Protein AF-A0A2E1VX88-F1 (afdb_monomer_lite)

pLDDT: mean 88.76, std 8.82, range [59.44, 98.19]

Secondary structure (DSSP, 8-state):
-EEEEEES-GGGGGGTHHHHHHHHHTT-EEEEEESS---GGGS-HHHHT-TTEEE--------HHHHHH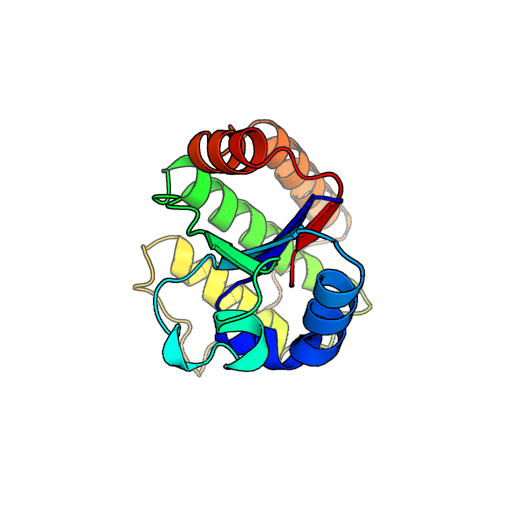HHHHHHHHHGGGGSGGGTT-HHHHHHHHHHHHHHTTTT-PPPPTT---PPP---HHHHHHHHHHHHHHHHHSPP-HHHHHHHHHH--SEEEE--

Radius of gyration: 19.54 Å; chains: 1; bounding box: 50×32×53 Å

Structure (mmCIF, N/CA/C/O backbone):
data_AF-A0A2E1VX88-F1
#
_entry.id   AF-A0A2E1VX88-F1
#
loop_
_atom_site.group_PDB
_atom_site.id
_atom_site.type_symbol
_atom_site.label_atom_id
_atom_site.label_alt_id
_atom_site.label_comp_id
_atom_site.label_asym_id
_atom_site.label_entity_id
_atom_site.label_seq_id
_atom_site.pdbx_PDB_ins_code
_atom_site.Cartn_x
_atom_site.Cartn_y
_atom_site.Cartn_z
_atom_site.occupancy
_atom_site.B_iso_or_equiv
_atom_site.auth_seq_id
_atom_site.auth_comp_id
_atom_site.auth_asym_id
_atom_site.auth_atom_id
_atom_site.pdbx_PDB_model_num
ATOM 1 N N . MET A 1 1 ? -7.775 -2.608 23.088 1.00 96.56 1 MET A N 1
ATOM 2 C CA . MET A 1 1 ? -6.713 -2.047 22.230 1.00 96.56 1 MET A CA 1
ATOM 3 C C . MET A 1 1 ? -7.357 -1.212 21.146 1.00 96.56 1 MET A C 1
ATOM 5 O O . MET A 1 1 ? -8.470 -1.541 20.747 1.00 96.56 1 MET A O 1
ATOM 9 N N . ARG A 1 2 ? -6.676 -0.168 20.685 1.00 97.75 2 ARG A N 1
ATOM 10 C CA . ARG A 1 2 ? -7.060 0.664 19.549 1.00 97.75 2 ARG A CA 1
ATOM 11 C C . ARG A 1 2 ? -6.293 0.206 18.312 1.00 97.75 2 ARG A C 1
ATOM 13 O O . ARG A 1 2 ? -5.071 0.308 18.260 1.00 97.75 2 ARG A O 1
ATOM 20 N N . ILE A 1 3 ? -7.012 -0.343 17.343 1.00 97.62 3 ILE A N 1
ATOM 21 C CA . ILE A 1 3 ? -6.468 -0.960 16.135 1.00 97.62 3 ILE A CA 1
ATOM 22 C C . ILE A 1 3 ? -6.803 -0.057 14.953 1.00 97.62 3 ILE A C 1
ATOM 24 O O . ILE A 1 3 ? -7.973 0.115 14.615 1.00 97.62 3 ILE A O 1
ATOM 28 N N . LEU A 1 4 ? -5.781 0.509 14.316 1.00 96.81 4 LEU A N 1
ATOM 29 C CA . LEU A 1 4 ? -5.938 1.311 13.107 1.00 96.81 4 LEU A CA 1
ATOM 30 C C . LEU A 1 4 ? -5.753 0.426 11.874 1.00 96.81 4 LEU A C 1
ATOM 32 O O . LEU A 1 4 ? -4.658 -0.066 11.614 1.00 96.81 4 LEU A O 1
ATOM 36 N N . PHE A 1 5 ? -6.821 0.228 11.111 1.00 95.06 5 PHE A N 1
ATOM 37 C CA . PHE A 1 5 ? -6.842 -0.584 9.902 1.00 95.06 5 PHE A CA 1
ATOM 38 C C . PHE A 1 5 ? -6.847 0.324 8.668 1.00 95.06 5 PHE A C 1
ATOM 40 O O . PHE A 1 5 ? -7.889 0.834 8.257 1.00 95.06 5 PHE A O 1
ATOM 47 N N . VAL A 1 6 ? -5.671 0.557 8.089 1.00 92.50 6 VAL A N 1
ATOM 48 C CA . VAL A 1 6 ? -5.480 1.391 6.898 1.00 92.50 6 VAL A CA 1
ATOM 49 C C . VAL A 1 6 ? -5.726 0.556 5.651 1.00 92.50 6 VAL A C 1
ATOM 51 O O . VAL A 1 6 ? -5.082 -0.474 5.439 1.00 92.50 6 VAL A O 1
ATOM 54 N N . LEU A 1 7 ? -6.644 1.015 4.804 1.00 91.19 7 LEU A N 1
ATOM 55 C CA . LEU A 1 7 ? -7.067 0.281 3.620 1.00 91.19 7 LEU A CA 1
ATOM 56 C C . LEU A 1 7 ? -7.207 1.182 2.399 1.00 91.19 7 LEU A C 1
ATOM 58 O O . LEU A 1 7 ? -7.522 2.363 2.503 1.00 91.19 7 LEU A O 1
ATOM 62 N N . LYS A 1 8 ? -7.021 0.621 1.201 1.00 87.38 8 LYS A N 1
ATOM 63 C CA . LYS A 1 8 ? -7.177 1.391 -0.045 1.00 87.38 8 LYS A CA 1
ATOM 64 C C . LYS A 1 8 ? -8.589 1.969 -0.210 1.00 87.38 8 LYS A C 1
ATOM 66 O O . LYS A 1 8 ? -8.733 3.044 -0.783 1.00 87.38 8 LYS A O 1
ATOM 71 N N . GLY A 1 9 ? -9.610 1.266 0.272 1.00 88.50 9 GLY A N 1
ATOM 72 C CA . GLY A 1 9 ? -11.009 1.697 0.270 1.00 88.50 9 GLY A CA 1
ATOM 73 C C . GLY A 1 9 ? -11.910 0.642 0.911 1.00 88.50 9 GLY A C 1
ATOM 74 O O . GLY A 1 9 ? -11.529 -0.528 0.968 1.00 88.50 9 GLY A O 1
ATOM 75 N N . LEU A 1 10 ? -13.098 1.047 1.369 1.00 90.38 10 LEU A N 1
ATOM 76 C CA . LEU A 1 10 ? -13.997 0.225 2.198 1.00 90.38 10 LEU A CA 1
ATOM 77 C C . LEU A 1 10 ? -14.455 -1.084 1.541 1.00 90.38 10 LEU A C 1
ATOM 79 O O . LEU A 1 10 ? -14.693 -2.063 2.240 1.00 90.38 10 LEU A O 1
ATOM 83 N N . ALA A 1 11 ? -14.440 -1.168 0.209 1.00 88.88 11 ALA A N 1
ATOM 84 C CA . ALA A 1 11 ? -14.719 -2.405 -0.524 1.00 88.88 11 ALA A CA 1
ATOM 85 C C . ALA A 1 11 ? -13.828 -3.598 -0.113 1.00 88.88 11 ALA A C 1
ATOM 87 O O . ALA A 1 11 ? -14.206 -4.747 -0.335 1.00 88.88 11 ALA A O 1
ATOM 88 N N . LEU A 1 12 ? -12.638 -3.346 0.450 1.00 89.50 12 LEU A N 1
ATOM 89 C CA . LEU A 1 12 ? -11.724 -4.395 0.914 1.00 89.50 12 LEU A CA 1
ATOM 90 C C . LEU A 1 12 ? -12.111 -4.978 2.278 1.00 89.50 12 LEU A C 1
ATOM 92 O O . LEU A 1 12 ? -11.647 -6.067 2.608 1.00 89.50 12 LEU A O 1
ATOM 96 N N . VAL A 1 13 ? -12.974 -4.302 3.047 1.00 91.75 13 VAL A N 1
ATOM 97 C CA . VAL A 1 13 ? -13.409 -4.757 4.380 1.00 91.75 13 VAL A CA 1
ATOM 98 C C . VAL A 1 13 ? -14.088 -6.120 4.307 1.00 91.75 13 VAL A C 1
ATOM 100 O O . VAL A 1 13 ? -13.882 -6.934 5.196 1.00 91.75 13 VAL A O 1
ATOM 103 N N . ARG A 1 14 ? -14.793 -6.426 3.210 1.00 89.94 14 ARG A N 1
ATOM 104 C CA . ARG A 1 14 ? -15.433 -7.734 2.965 1.00 89.94 14 ARG A CA 1
ATOM 105 C C . ARG A 1 14 ? -14.490 -8.942 3.052 1.00 89.94 14 ARG A C 1
ATOM 107 O O . ARG A 1 14 ? -14.952 -10.069 3.093 1.00 89.94 14 ARG A O 1
ATOM 114 N N . HIS A 1 15 ? -13.175 -8.732 2.968 1.00 91.38 15 HIS A N 1
ATOM 115 C CA . HIS A 1 15 ? -12.183 -9.806 3.084 1.00 91.38 15 HIS A CA 1
ATOM 116 C C . HIS A 1 15 ? -11.743 -10.055 4.534 1.00 91.38 15 HIS A C 1
ATOM 118 O O . HIS A 1 15 ? -11.020 -11.011 4.798 1.00 91.38 15 HIS A O 1
ATOM 124 N N . PHE A 1 16 ? -12.152 -9.187 5.460 1.00 92.81 16 PHE A N 1
ATOM 125 C CA . PHE A 1 16 ? -11.721 -9.177 6.855 1.00 92.81 16 PHE A CA 1
ATOM 126 C C . PHE A 1 16 ? -12.887 -8.978 7.827 1.00 92.81 16 PHE A C 1
ATOM 128 O O . PHE A 1 16 ? -12.655 -8.834 9.023 1.00 92.81 16 PHE A O 1
ATOM 135 N N . ASP A 1 17 ? -14.122 -8.938 7.339 1.00 93.62 17 ASP A N 1
ATOM 136 C CA . ASP A 1 17 ? -15.304 -8.518 8.084 1.00 93.62 17 ASP A CA 1
ATOM 137 C C . ASP A 1 17 ? -15.526 -9.344 9.353 1.00 93.62 17 ASP A C 1
ATOM 139 O O . ASP A 1 17 ? -15.620 -8.774 10.439 1.00 93.62 17 ASP A O 1
ATOM 143 N N . GLU A 1 18 ? -15.476 -10.672 9.258 1.00 95.69 18 GLU A N 1
ATOM 144 C CA . GLU A 1 18 ? -15.573 -11.558 10.419 1.00 95.69 18 GLU A CA 1
ATOM 145 C C . GLU A 1 18 ? -14.439 -11.332 11.424 1.00 95.69 18 GLU A C 1
ATOM 147 O O . GLU A 1 18 ? -14.638 -11.419 12.636 1.00 95.69 18 GLU A O 1
ATOM 152 N N . THR A 1 19 ? -13.229 -11.049 10.938 1.00 95.50 19 THR A N 1
ATOM 153 C CA . THR A 1 19 ? -12.071 -10.822 11.811 1.00 95.50 19 THR A CA 1
ATOM 154 C C . THR A 1 19 ? -12.214 -9.498 12.550 1.00 95.50 19 THR A C 1
ATOM 156 O O . THR A 1 19 ? -12.041 -9.454 13.765 1.00 95.50 19 THR A O 1
ATOM 159 N N . LEU A 1 20 ? -12.571 -8.430 11.836 1.00 96.25 20 LEU A N 1
ATOM 160 C CA . LEU A 1 20 ? -12.792 -7.104 12.406 1.00 96.25 20 LEU A CA 1
ATOM 161 C C . LEU A 1 20 ? -13.941 -7.130 13.415 1.00 96.25 20 LEU A C 1
ATOM 163 O O . LEU A 1 20 ? -13.796 -6.577 14.503 1.00 96.25 20 LEU A O 1
ATOM 167 N N . LEU A 1 21 ? -15.025 -7.845 13.103 1.00 97.19 21 LEU A N 1
ATOM 168 C CA . LEU A 1 21 ? -16.161 -8.001 14.004 1.00 97.19 21 LEU A CA 1
ATOM 169 C C . LEU A 1 21 ? -15.750 -8.740 15.281 1.00 97.19 21 LEU A C 1
ATOM 171 O O . LEU A 1 21 ? -15.963 -8.231 16.372 1.00 97.19 21 LEU A O 1
ATOM 175 N N . ARG A 1 22 ? -15.032 -9.867 15.169 1.00 97.81 22 ARG A N 1
ATOM 176 C CA . ARG A 1 22 ? -14.531 -10.608 16.341 1.00 97.81 22 ARG A CA 1
ATOM 177 C C . ARG A 1 22 ? -13.573 -9.793 17.209 1.00 97.81 22 ARG A C 1
ATOM 179 O O . ARG A 1 22 ? -13.519 -10.011 18.418 1.00 97.81 22 ARG A O 1
ATOM 186 N N . LEU A 1 23 ? -12.770 -8.904 16.620 1.00 97.50 23 LEU A N 1
ATOM 187 C CA . LEU A 1 23 ? -11.919 -7.989 17.388 1.00 97.50 23 LEU A CA 1
ATOM 188 C C . LEU A 1 23 ? -12.776 -6.961 18.136 1.00 97.50 23 LEU A C 1
ATOM 190 O O . LEU A 1 23 ? -12.540 -6.716 19.321 1.00 97.50 23 LEU A O 1
ATOM 194 N N . ALA A 1 24 ? -13.786 -6.408 17.466 1.00 97.62 24 ALA A N 1
ATOM 195 C CA . ALA A 1 24 ? -14.702 -5.433 18.039 1.00 97.62 24 ALA A CA 1
ATOM 196 C C . ALA A 1 24 ? -15.558 -6.033 19.175 1.00 97.62 24 ALA A C 1
ATOM 198 O O . ALA A 1 24 ? -15.660 -5.423 20.245 1.00 97.62 24 ALA A O 1
ATOM 199 N N . ASP A 1 25 ? -16.063 -7.258 18.996 1.00 98.00 25 ASP A N 1
ATOM 200 C CA . ASP A 1 25 ? -16.816 -8.037 19.991 1.00 98.00 25 ASP A CA 1
ATOM 201 C C . ASP A 1 25 ? -15.981 -8.327 21.248 1.00 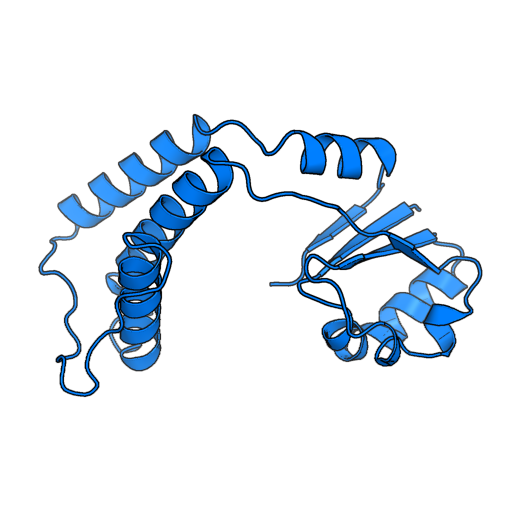98.00 25 ASP A C 1
ATOM 203 O O . ASP A 1 25 ? -16.491 -8.360 22.367 1.00 98.00 25 ASP A O 1
ATOM 207 N N . LYS A 1 26 ? -14.663 -8.497 21.088 1.00 97.88 26 LYS A N 1
ATOM 208 C CA . LYS A 1 26 ? -13.710 -8.673 22.199 1.00 97.88 26 LYS A CA 1
ATOM 209 C C . LYS A 1 26 ? -13.355 -7.365 22.917 1.00 97.88 26 LYS A C 1
ATOM 211 O O . LYS A 1 26 ? -12.457 -7.352 23.760 1.00 97.88 26 LYS A O 1
ATOM 216 N N . GLY A 1 27 ? -14.026 -6.260 22.592 1.00 97.62 27 GLY A N 1
ATOM 217 C CA . GLY A 1 27 ? -13.809 -4.958 23.222 1.00 97.62 27 GLY A CA 1
ATOM 218 C C . GLY A 1 27 ? -12.597 -4.197 22.682 1.00 97.62 27 GLY A C 1
ATOM 219 O O . GLY A 1 27 ? -12.078 -3.304 23.354 1.00 97.62 27 GLY A O 1
ATOM 220 N N . HIS A 1 28 ? -12.080 -4.548 21.501 1.00 98.19 28 HIS A N 1
ATOM 221 C CA . HIS A 1 28 ? -11.074 -3.728 20.826 1.00 98.19 28 HIS A CA 1
ATOM 222 C C . HIS A 1 28 ? -11.748 -2.635 20.006 1.00 98.19 28 HIS A C 1
ATOM 224 O O . HIS A 1 28 ? -12.732 -2.895 19.327 1.00 98.19 28 HIS A O 1
ATOM 230 N N . GLN A 1 29 ? -11.193 -1.427 20.030 1.00 98.12 29 GLN A N 1
ATOM 231 C CA . GLN A 1 29 ? -11.645 -0.348 19.166 1.00 98.12 29 GLN A CA 1
ATOM 232 C C . GLN A 1 29 ? -10.987 -0.497 17.796 1.00 98.12 29 GLN A C 1
ATOM 234 O O . GLN A 1 29 ? -9.765 -0.397 17.684 1.00 98.12 29 GLN A O 1
ATOM 239 N N . VAL A 1 30 ? -11.789 -0.737 16.768 1.00 97.44 30 VAL A N 1
ATOM 240 C CA . VAL A 1 30 ? -11.359 -0.889 15.378 1.00 97.44 30 VAL A CA 1
ATOM 241 C C . VAL A 1 30 ? -11.632 0.414 14.639 1.00 97.44 30 VAL A C 1
ATOM 243 O O . VAL A 1 30 ? -12.755 0.901 14.626 1.00 97.44 30 VAL A O 1
ATOM 246 N N . ILE A 1 31 ? -10.607 0.977 14.007 1.00 96.25 31 ILE A N 1
ATOM 247 C CA . ILE A 1 31 ? -10.726 2.190 13.196 1.00 96.25 31 ILE A CA 1
ATOM 248 C C . ILE A 1 31 ? -10.402 1.823 11.764 1.00 96.25 31 ILE A C 1
ATOM 250 O O . ILE A 1 31 ? -9.259 1.500 11.446 1.00 96.25 31 ILE A O 1
ATOM 254 N N . LEU A 1 32 ? -11.394 1.903 10.893 1.00 94.62 32 LEU A N 1
ATOM 255 C CA . LEU A 1 32 ? -11.224 1.715 9.464 1.00 94.62 32 LEU A CA 1
ATOM 256 C C . LEU A 1 32 ? -10.801 3.049 8.852 1.00 94.62 32 LEU A C 1
ATOM 258 O O . LEU A 1 32 ? -11.546 4.027 8.896 1.00 94.62 32 LEU A O 1
ATOM 262 N N . ALA A 1 33 ? -9.600 3.086 8.283 1.00 93.00 33 ALA A N 1
ATOM 263 C CA . ALA A 1 33 ? -9.003 4.274 7.688 1.00 93.00 33 ALA A CA 1
ATOM 264 C C . ALA A 1 33 ? -8.833 4.110 6.168 1.00 93.00 33 ALA A C 1
ATOM 266 O O . ALA A 1 33 ? -7.745 3.752 5.697 1.00 93.00 33 ALA A O 1
ATOM 267 N N . PRO A 1 34 ? -9.906 4.303 5.374 1.00 90.56 34 PRO A N 1
ATOM 268 C CA . PRO A 1 34 ? -9.826 4.235 3.921 1.00 90.56 34 PRO A CA 1
ATOM 269 C C . PRO A 1 34 ? -8.999 5.392 3.337 1.00 90.56 34 PRO A C 1
ATOM 271 O O . PRO A 1 34 ? -9.135 6.543 3.740 1.00 90.56 34 PRO A O 1
ATOM 274 N N . MET A 1 35 ? -8.162 5.093 2.339 1.00 85.19 35 MET A N 1
ATOM 275 C CA . MET A 1 35 ? -7.365 6.087 1.604 1.00 85.19 35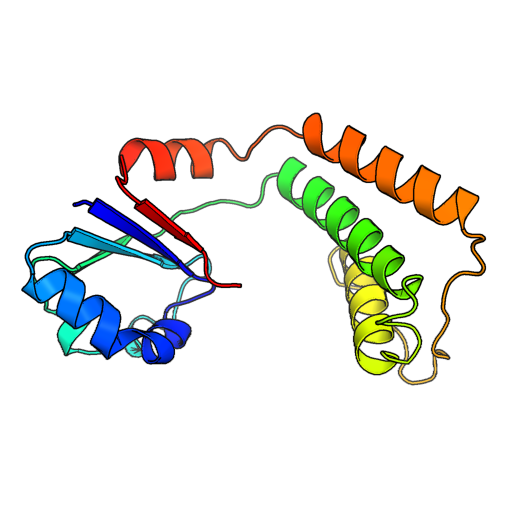 MET A CA 1
ATOM 276 C C . MET A 1 35 ? -8.099 6.694 0.397 1.00 85.19 35 MET A C 1
ATOM 278 O O . MET A 1 35 ? -7.649 7.698 -0.157 1.00 85.19 35 MET A O 1
ATOM 282 N N . LYS A 1 36 ? -9.201 6.082 -0.054 1.00 80.88 36 LYS A N 1
ATOM 283 C CA . LYS A 1 36 ? -10.072 6.592 -1.127 1.00 80.88 36 LYS A CA 1
ATOM 284 C C . LYS A 1 36 ? -11.495 6.786 -0.623 1.00 80.88 36 LYS A C 1
ATOM 286 O O . LYS A 1 36 ? -12.029 5.882 0.013 1.00 80.88 36 LYS A O 1
ATOM 291 N N . LEU A 1 37 ? -12.041 7.977 -0.879 1.00 75.38 37 LEU A N 1
ATOM 292 C CA . LEU A 1 37 ? -13.417 8.338 -0.533 1.00 75.38 37 LEU A CA 1
ATOM 293 C C . LEU A 1 37 ? -14.399 7.515 -1.369 1.00 75.38 37 LEU A C 1
ATOM 295 O O . LEU A 1 37 ? -14.060 7.105 -2.488 1.00 75.38 37 LEU A O 1
ATOM 299 N N . GLY A 1 38 ? -15.607 7.329 -0.842 1.00 75.81 38 GLY A N 1
ATOM 300 C CA . GLY A 1 38 ? -16.659 6.550 -1.474 1.00 75.81 38 GLY A CA 1
ATOM 301 C C . GLY A 1 38 ? -16.711 5.105 -0.981 1.00 75.81 38 GLY A C 1
ATOM 302 O O . GLY A 1 38 ? -15.801 4.611 -0.306 1.00 75.81 38 GLY A O 1
ATOM 303 N N . TYR A 1 39 ? -17.755 4.404 -1.424 1.00 79.75 39 TYR A N 1
ATOM 304 C CA . TYR A 1 39 ? -18.034 3.005 -1.094 1.00 79.75 39 TYR A CA 1
ATOM 305 C C . TYR A 1 39 ? -18.389 2.769 0.380 1.00 79.75 39 TYR A C 1
ATOM 307 O O . TYR A 1 39 ? -18.177 1.673 0.902 1.00 79.75 39 TYR A O 1
ATOM 315 N N . GLU A 1 40 ? -18.898 3.790 1.068 1.00 82.12 40 GLU A N 1
ATOM 316 C CA . GLU A 1 40 ? -19.398 3.684 2.440 1.00 82.12 40 GLU A CA 1
ATOM 317 C C . GLU A 1 40 ? -20.566 2.691 2.535 1.00 82.12 40 GLU A C 1
ATOM 319 O O . GLU A 1 40 ? -20.690 1.974 3.5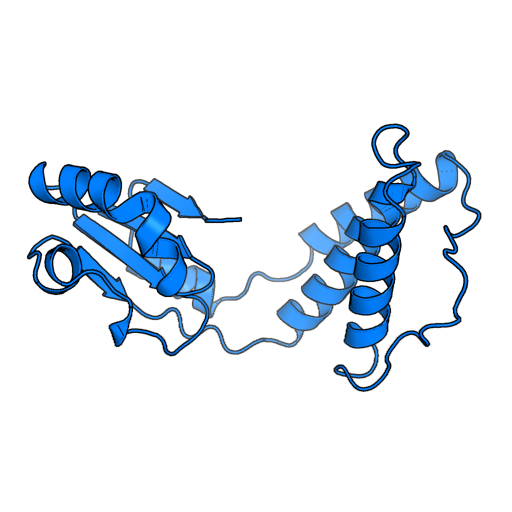23 1.00 82.12 40 GLU A O 1
ATOM 324 N N . ASP A 1 41 ? -21.354 2.577 1.467 1.00 83.94 41 ASP A N 1
ATOM 325 C CA . ASP A 1 41 ? -22.418 1.590 1.275 1.00 83.94 41 ASP A CA 1
ATOM 326 C C . ASP A 1 41 ? -21.909 0.140 1.198 1.00 83.94 41 ASP A C 1
ATOM 328 O O . ASP A 1 41 ? -22.676 -0.795 1.422 1.00 83.94 41 ASP A O 1
ATOM 332 N N . LEU A 1 42 ? -20.618 -0.067 0.914 1.00 86.75 42 LEU A N 1
ATOM 333 C CA . LEU A 1 42 ? -19.999 -1.395 0.890 1.00 86.75 42 LEU A CA 1
ATOM 334 C C . LEU A 1 42 ? -19.478 -1.844 2.259 1.00 86.75 42 LEU A C 1
ATOM 336 O O . LEU A 1 42 ? -18.986 -2.972 2.375 1.00 86.75 42 LEU A O 1
ATOM 340 N N . LEU A 1 43 ? -19.548 -0.993 3.288 1.00 90.50 43 LEU A N 1
ATOM 341 C CA . LEU A 1 43 ? -19.215 -1.405 4.645 1.00 90.50 43 LEU A CA 1
ATOM 342 C C . LEU A 1 43 ? -20.291 -2.380 5.157 1.00 90.50 43 LEU A C 1
ATOM 344 O O . LEU A 1 43 ? -21.471 -2.028 5.162 1.00 90.50 43 LEU A O 1
ATOM 348 N N . PRO A 1 44 ? -19.924 -3.585 5.632 1.00 91.62 44 PRO A N 1
ATOM 349 C CA . PRO A 1 44 ? -20.897 -4.512 6.191 1.00 91.62 44 PRO A CA 1
ATOM 350 C C . PRO A 1 44 ? -21.689 -3.873 7.335 1.00 91.62 44 PRO A C 1
ATOM 352 O O . PRO A 1 44 ? -21.097 -3.328 8.268 1.00 91.62 44 PRO A O 1
ATOM 355 N N . GLN A 1 45 ? -23.020 -3.997 7.293 1.00 92.44 45 GLN A N 1
ATOM 356 C CA . GLN A 1 45 ? -23.924 -3.371 8.265 1.00 92.44 45 GLN A CA 1
ATOM 357 C C . GLN A 1 45 ? -23.532 -3.685 9.715 1.00 92.44 45 GLN A C 1
ATOM 359 O O . GLN A 1 45 ? -23.563 -2.798 10.562 1.00 92.44 45 GLN A O 1
ATOM 364 N N . ALA A 1 46 ? -23.113 -4.927 9.983 1.00 93.56 46 ALA A N 1
ATOM 365 C CA . ALA A 1 46 ? -22.673 -5.358 11.307 1.00 93.56 46 ALA A CA 1
ATOM 366 C C . ALA A 1 46 ? -21.526 -4.495 11.850 1.00 93.56 46 ALA A C 1
ATOM 368 O O . ALA A 1 46 ? -21.565 -4.113 13.012 1.00 93.56 46 ALA A O 1
ATOM 369 N N . LEU A 1 47 ? -20.547 -4.143 11.009 1.00 94.69 47 LEU A N 1
ATOM 370 C CA . LEU A 1 47 ? -19.440 -3.260 11.380 1.00 94.69 47 LEU A CA 1
ATOM 371 C C . LEU A 1 47 ? -19.877 -1.796 11.429 1.00 94.69 47 LEU A C 1
ATOM 373 O O . LEU A 1 47 ? -19.477 -1.083 12.341 1.00 94.69 47 LEU A O 1
ATOM 377 N N . ALA A 1 48 ? -20.725 -1.365 10.491 1.00 93.62 48 ALA A N 1
ATOM 378 C CA . ALA A 1 48 ? -21.225 0.008 10.425 1.00 93.62 48 ALA A CA 1
ATOM 379 C C . ALA A 1 48 ? -21.983 0.435 11.693 1.00 93.62 48 ALA A C 1
ATOM 381 O O . ALA A 1 48 ? -21.970 1.607 12.055 1.00 93.62 48 ALA A O 1
ATOM 382 N N . THR A 1 49 ? -22.645 -0.509 12.369 1.00 95.06 49 THR A N 1
ATOM 383 C CA . THR A 1 49 ? -23.407 -0.249 13.601 1.00 95.06 49 THR A CA 1
ATOM 384 C C . THR A 1 49 ? -22.694 -0.684 14.879 1.00 95.06 49 THR A C 1
ATOM 386 O O . THR A 1 49 ? -23.250 -0.525 15.965 1.00 95.06 49 THR A O 1
ATOM 389 N N . HIS A 1 50 ? -21.504 -1.282 14.786 1.00 97.44 50 HIS A N 1
ATOM 390 C CA . HIS A 1 50 ? -20.820 -1.811 15.960 1.00 97.44 50 HIS A CA 1
ATOM 391 C C . HIS A 1 50 ? -20.195 -0.677 16.785 1.00 97.44 50 HIS A C 1
ATOM 393 O O . HIS A 1 50 ? -19.372 0.076 16.282 1.00 97.44 50 HIS A O 1
ATOM 399 N N . VAL A 1 51 ? -20.505 -0.601 18.085 1.00 97.06 51 VAL A N 1
ATOM 400 C CA . VAL A 1 51 ? -20.060 0.497 18.975 1.00 97.06 51 VAL A CA 1
ATOM 401 C C . VAL A 1 51 ? -18.536 0.652 19.073 1.00 97.06 51 VAL A C 1
ATOM 403 O O . VAL A 1 51 ? -18.031 1.749 19.282 1.00 97.06 51 VAL A O 1
ATOM 406 N N . ASN A 1 52 ? -17.795 -0.446 18.907 1.00 97.88 52 ASN A N 1
ATOM 407 C CA . ASN A 1 52 ? -16.329 -0.442 18.898 1.00 97.88 52 ASN A CA 1
ATOM 408 C C . ASN A 1 52 ? -15.716 -0.328 17.487 1.00 97.88 52 ASN A C 1
ATOM 410 O O . ASN A 1 52 ? -14.540 -0.650 17.327 1.00 97.88 52 ASN A O 1
ATOM 414 N N . CYS A 1 53 ? -16.483 0.055 16.463 1.00 97.19 53 CYS A N 1
ATOM 415 C CA . CYS A 1 53 ? -15.996 0.196 15.092 1.00 97.19 53 CYS A CA 1
ATOM 416 C C . CYS A 1 53 ? -16.294 1.596 14.546 1.00 97.19 53 CYS A C 1
ATOM 418 O O . CYS A 1 53 ? -17.449 1.973 14.384 1.00 97.19 53 CYS A O 1
ATOM 420 N N . ASP A 1 54 ? -15.242 2.334 14.197 1.00 95.00 54 ASP A N 1
ATOM 421 C CA . ASP A 1 54 ? -15.328 3.676 13.624 1.00 95.00 54 ASP A CA 1
ATOM 422 C C . ASP A 1 54 ? -14.726 3.692 12.213 1.00 95.00 54 ASP A C 1
ATOM 424 O O . ASP A 1 54 ? -13.727 3.021 11.946 1.00 95.00 54 ASP A O 1
ATOM 428 N N . VAL A 1 55 ? -15.275 4.507 11.310 1.00 93.25 55 VAL A N 1
ATOM 429 C CA . VAL A 1 55 ? -14.634 4.825 10.025 1.00 93.25 55 VAL A CA 1
ATOM 430 C C . VAL A 1 55 ? -14.104 6.248 10.094 1.00 93.25 55 VAL A C 1
ATOM 432 O O . VAL A 1 55 ? -14.880 7.190 10.242 1.00 93.25 55 VAL A O 1
ATOM 435 N N . LEU A 1 56 ? -12.789 6.419 9.967 1.00 91.56 56 LEU A N 1
ATOM 436 C CA . LEU A 1 56 ? -12.150 7.732 10.004 1.00 91.56 56 LEU A CA 1
ATOM 437 C C . LEU A 1 56 ? -11.349 7.977 8.739 1.00 91.56 56 LEU A C 1
ATOM 439 O O . LEU A 1 56 ? -10.453 7.216 8.380 1.00 91.56 56 LEU A O 1
ATOM 443 N N . PHE A 1 57 ? -11.651 9.086 8.079 1.00 82.69 57 PHE A N 1
ATOM 444 C CA . PHE A 1 57 ? -11.000 9.434 6.834 1.00 82.69 57 PHE A CA 1
ATOM 445 C C . PHE A 1 57 ? -9.697 10.192 7.091 1.00 82.69 57 PHE A C 1
ATOM 447 O O . PHE A 1 57 ? -9.707 11.318 7.592 1.00 82.69 57 PHE A O 1
ATOM 454 N N . ALA A 1 58 ? -8.567 9.604 6.702 1.00 69.00 58 ALA A N 1
ATOM 455 C CA . ALA A 1 58 ? -7.311 10.337 6.631 1.00 69.00 58 ALA A CA 1
ATOM 456 C C . ALA A 1 58 ? -7.340 11.216 5.373 1.00 69.00 58 ALA A C 1
ATOM 458 O O . ALA A 1 58 ? -7.074 10.747 4.265 1.00 69.00 58 ALA A O 1
ATOM 459 N N . SER A 1 59 ? -7.686 12.498 5.518 1.00 60.91 59 SER A N 1
ATOM 460 C CA . SER A 1 59 ? -7.575 13.460 4.417 1.00 60.91 59 SER A CA 1
ATOM 461 C C . SER A 1 59 ? -6.103 13.788 4.167 1.00 60.91 59 SER A C 1
ATOM 463 O O . SER A 1 59 ? -5.573 14.801 4.612 1.00 60.91 59 SER A O 1
ATOM 465 N N . ALA A 1 60 ? -5.409 12.908 3.456 1.00 59.56 60 ALA A N 1
ATOM 466 C CA . ALA A 1 60 ? -4.093 13.211 2.932 1.00 59.56 60 ALA A CA 1
ATOM 467 C C . ALA A 1 60 ? -4.266 13.861 1.554 1.00 59.56 60 ALA A C 1
ATOM 469 O O . ALA A 1 60 ? -4.336 13.170 0.535 1.00 59.56 60 ALA A O 1
ATOM 470 N N . LYS A 1 61 ? -4.329 15.200 1.486 1.00 59.44 61 LYS A N 1
ATOM 471 C CA . LYS A 1 61 ? -4.031 15.872 0.211 1.00 59.44 61 LYS A CA 1
ATOM 472 C C . LYS A 1 61 ? -2.651 15.397 -0.238 1.00 59.44 61 LYS A C 1
ATOM 474 O O . LYS A 1 61 ? -1.704 15.414 0.549 1.00 59.44 61 LYS A O 1
ATOM 479 N N . ARG A 1 62 ? -2.543 14.960 -1.494 1.00 60.91 62 ARG A N 1
ATOM 480 C CA . ARG A 1 62 ? -1.248 14.626 -2.093 1.00 60.91 62 ARG A CA 1
ATOM 481 C C . ARG A 1 62 ? -0.369 15.873 -2.043 1.00 60.91 62 ARG A C 1
ATOM 483 O O . ARG A 1 62 ? -0.690 16.869 -2.681 1.00 60.91 62 ARG A O 1
ATOM 490 N N . THR A 1 63 ? 0.698 15.818 -1.258 1.00 67.25 63 THR A N 1
ATOM 491 C CA . THR A 1 63 ? 1.752 16.833 -1.264 1.00 67.25 63 THR A CA 1
ATOM 492 C C . THR A 1 63 ? 2.668 16.605 -2.466 1.00 67.25 63 THR A C 1
ATOM 494 O O . THR A 1 63 ? 2.708 15.503 -3.021 1.00 67.25 63 THR A O 1
ATOM 497 N N . GLU A 1 64 ? 3.445 17.614 -2.859 1.00 65.75 64 GLU A N 1
ATOM 498 C CA . GLU A 1 64 ? 4.482 17.450 -3.890 1.00 65.75 64 GLU A CA 1
ATOM 499 C C . GLU A 1 64 ? 5.473 16.334 -3.516 1.00 65.75 64 GLU A C 1
ATOM 501 O O . GLU A 1 64 ? 5.801 15.482 -4.342 1.00 65.75 64 GLU A O 1
ATOM 506 N N . SER A 1 65 ? 5.849 16.233 -2.236 1.00 76.25 65 SER A N 1
ATOM 507 C CA . SER A 1 65 ? 6.692 15.148 -1.715 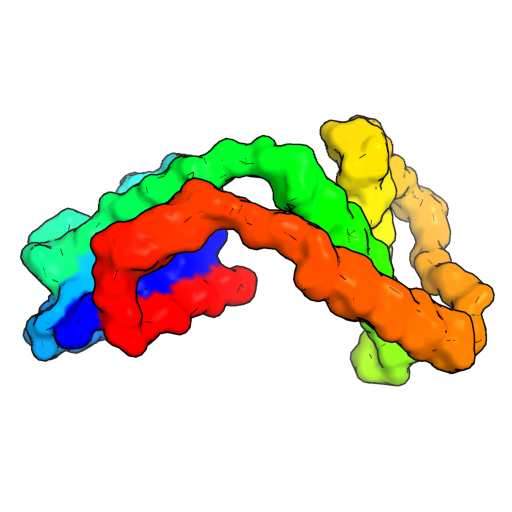1.00 76.25 65 SER A CA 1
ATOM 508 C C . SER A 1 65 ? 6.079 13.760 -1.932 1.00 76.25 65 SER A C 1
ATOM 510 O O . SER A 1 65 ? 6.804 12.810 -2.221 1.00 76.25 65 SER A O 1
ATOM 512 N N . ALA A 1 66 ? 4.749 13.626 -1.856 1.00 78.94 66 ALA A N 1
ATOM 513 C CA . ALA A 1 66 ? 4.064 12.363 -2.133 1.00 78.94 66 ALA A CA 1
ATOM 514 C C . ALA A 1 66 ? 4.116 11.985 -3.625 1.00 78.94 66 ALA A C 1
ATOM 516 O O . ALA A 1 66 ? 4.212 10.800 -3.956 1.00 78.94 66 ALA A O 1
ATOM 517 N N . HIS A 1 67 ? 4.079 12.970 -4.527 1.00 80.69 67 HIS A N 1
ATOM 518 C CA . HIS A 1 67 ? 4.259 12.740 -5.961 1.00 80.69 67 HIS A CA 1
ATOM 519 C C . HIS A 1 67 ? 5.699 12.294 -6.268 1.00 80.69 67 HIS A C 1
ATOM 521 O O . HIS A 1 67 ? 5.896 11.251 -6.896 1.00 80.69 67 HIS A O 1
ATOM 527 N N . THR A 1 68 ? 6.702 12.988 -5.721 1.00 85.75 68 THR A N 1
ATOM 528 C CA . THR A 1 68 ? 8.120 12.599 -5.832 1.00 85.75 68 THR A CA 1
ATOM 529 C C . THR A 1 68 ? 8.377 11.197 -5.277 1.00 85.75 68 THR A C 1
ATOM 531 O O . THR A 1 68 ? 8.997 10.371 -5.949 1.00 85.75 68 THR A O 1
ATOM 534 N N . ALA A 1 69 ? 7.835 10.881 -4.096 1.00 88.62 69 ALA A N 1
ATOM 535 C CA . ALA A 1 69 ? 7.918 9.541 -3.517 1.00 88.62 69 ALA A CA 1
ATOM 536 C C . ALA A 1 69 ? 7.274 8.483 -4.425 1.00 88.62 69 ALA A C 1
ATOM 538 O O . ALA A 1 69 ? 7.806 7.386 -4.571 1.00 88.62 69 ALA A O 1
ATOM 539 N N . THR A 1 70 ? 6.147 8.806 -5.067 1.00 88.19 70 THR A N 1
ATOM 540 C CA . THR A 1 70 ? 5.468 7.892 -5.996 1.00 88.19 70 THR A CA 1
ATOM 541 C C . THR A 1 70 ? 6.336 7.590 -7.217 1.00 88.19 70 THR A C 1
ATOM 543 O O . THR A 1 70 ? 6.499 6.418 -7.555 1.00 88.19 70 THR A O 1
ATOM 546 N N . MET A 1 71 ? 6.932 8.608 -7.847 1.00 89.06 71 MET A N 1
ATOM 547 C CA . MET A 1 71 ? 7.850 8.411 -8.979 1.00 89.06 71 MET A CA 1
ATOM 548 C C . MET A 1 71 ? 9.041 7.534 -8.591 1.00 89.06 71 MET A C 1
ATOM 550 O O . MET A 1 71 ? 9.362 6.572 -9.289 1.00 89.06 71 MET A O 1
ATOM 554 N N . LEU A 1 72 ? 9.662 7.839 -7.449 1.00 92.56 72 LEU A N 1
ATOM 555 C CA . LEU A 1 72 ? 10.810 7.100 -6.936 1.00 92.56 72 LEU A CA 1
ATOM 556 C C . LEU A 1 72 ? 10.473 5.624 -6.699 1.00 92.56 72 LEU A C 1
ATOM 558 O O . LEU A 1 72 ? 11.188 4.738 -7.168 1.00 92.56 72 LEU A O 1
ATOM 562 N N . ARG A 1 73 ? 9.353 5.361 -6.018 1.00 92.62 73 ARG A N 1
ATOM 563 C CA . ARG A 1 73 ? 8.884 4.005 -5.708 1.00 92.62 73 ARG A CA 1
ATOM 564 C C . ARG A 1 73 ? 8.529 3.221 -6.961 1.00 92.62 73 ARG A C 1
ATOM 566 O O . ARG A 1 73 ? 8.891 2.058 -7.053 1.00 92.62 73 ARG A O 1
ATOM 573 N N . GLN A 1 74 ? 7.902 3.843 -7.956 1.00 92.62 74 GLN A N 1
ATOM 574 C CA . GLN A 1 74 ? 7.604 3.172 -9.225 1.00 92.62 74 GLN A CA 1
ATOM 575 C C . GLN A 1 74 ? 8.862 2.848 -10.032 1.00 92.62 74 GLN A C 1
ATOM 577 O O . GLN A 1 74 ? 8.951 1.770 -10.621 1.00 92.62 74 GLN A O 1
ATOM 582 N N . ALA A 1 75 ? 9.848 3.750 -10.047 1.00 92.50 75 ALA A N 1
ATOM 583 C CA . ALA A 1 75 ? 11.139 3.476 -10.667 1.00 92.50 75 ALA A CA 1
ATOM 584 C C . ALA A 1 75 ? 11.842 2.312 -9.952 1.00 92.50 75 ALA A C 1
ATOM 586 O O . ALA A 1 75 ? 12.338 1.388 -10.599 1.00 92.50 75 ALA A O 1
ATOM 587 N N . HIS A 1 76 ? 11.821 2.313 -8.617 1.00 94.00 76 HIS A N 1
ATOM 588 C CA . HIS A 1 76 ? 12.356 1.229 -7.800 1.00 94.00 76 HIS A CA 1
ATOM 589 C C . HIS A 1 76 ? 11.620 -0.104 -8.032 1.00 94.00 76 HIS A C 1
ATOM 591 O O . HIS A 1 76 ? 12.266 -1.139 -8.206 1.00 94.00 76 HIS A O 1
ATOM 597 N N . ASP A 1 77 ? 10.290 -0.090 -8.119 1.00 92.94 77 ASP A N 1
ATOM 598 C CA . ASP A 1 77 ? 9.469 -1.269 -8.406 1.00 92.94 77 ASP A CA 1
ATOM 599 C C . ASP A 1 77 ? 9.757 -1.848 -9.791 1.00 92.94 77 ASP A C 1
ATOM 601 O O . ASP A 1 77 ? 9.842 -3.067 -9.944 1.00 92.94 77 ASP A O 1
ATOM 605 N N . TYR A 1 78 ? 9.976 -1.006 -10.802 1.00 93.44 78 TYR A N 1
ATOM 606 C CA . TYR A 1 78 ? 10.362 -1.482 -12.127 1.00 93.44 78 TYR A CA 1
ATOM 607 C C . TYR A 1 78 ? 11.740 -2.177 -12.114 1.00 93.44 78 TYR A C 1
ATOM 609 O O . TYR A 1 78 ? 11.936 -3.187 -12.793 1.00 93.44 78 TYR A O 1
ATOM 617 N N . LEU A 1 79 ? 12.680 -1.744 -11.264 1.00 93.88 79 LEU A N 1
ATOM 618 C CA . LEU A 1 79 ? 13.963 -2.443 -11.101 1.00 93.88 79 LEU A CA 1
ATOM 619 C C . LEU A 1 79 ? 13.827 -3.844 -10.487 1.00 93.88 79 LEU A C 1
ATOM 621 O O . LEU A 1 79 ? 14.775 -4.633 -10.566 1.00 93.88 79 LEU A O 1
ATOM 625 N N . ARG A 1 80 ? 12.685 -4.193 -9.876 1.00 93.81 80 ARG A N 1
ATOM 626 C CA . ARG A 1 80 ? 12.442 -5.548 -9.348 1.00 93.81 80 ARG A CA 1
ATOM 627 C C . ARG A 1 80 ? 12.421 -6.600 -10.448 1.00 93.81 80 ARG A C 1
ATOM 629 O O . ARG A 1 80 ? 12.833 -7.723 -10.197 1.00 93.81 80 ARG A O 1
ATOM 636 N N . TYR A 1 81 ? 12.073 -6.239 -11.682 1.00 95.12 81 TYR A N 1
ATOM 637 C CA . TYR A 1 81 ? 12.030 -7.187 -12.803 1.00 95.12 81 TYR A CA 1
ATOM 638 C C . TYR A 1 81 ? 13.407 -7.641 -13.312 1.00 95.12 81 TYR A C 1
ATOM 640 O O . TYR A 1 81 ? 13.471 -8.492 -14.195 1.00 95.12 81 TYR A O 1
ATOM 648 N N . HIS A 1 82 ? 14.496 -7.130 -12.728 1.00 94.44 82 HIS A N 1
ATOM 649 C CA . HIS A 1 82 ? 15.837 -7.703 -12.866 1.00 94.44 82 HIS A CA 1
ATOM 650 C C . HIS A 1 82 ? 16.107 -8.873 -11.903 1.00 94.44 82 HIS A C 1
ATOM 652 O O . HIS A 1 82 ? 17.152 -9.515 -12.003 1.00 94.44 82 HIS A O 1
ATOM 658 N N . GLU A 1 83 ? 15.210 -9.158 -10.954 1.00 92.75 83 GLU A N 1
ATOM 659 C CA . GLU A 1 83 ? 15.331 -10.327 -10.082 1.00 92.75 83 GLU A CA 1
ATOM 660 C C . GLU A 1 83 ? 15.004 -11.614 -10.845 1.00 92.75 83 GLU A C 1
ATOM 662 O O . GLU A 1 83 ? 13.994 -11.659 -11.553 1.00 92.75 83 GLU A O 1
ATOM 667 N N . PRO A 1 84 ? 15.779 -12.699 -10.649 1.00 91.75 84 PRO A N 1
ATOM 668 C CA . PRO A 1 84 ? 15.522 -13.975 -11.317 1.00 91.75 84 PRO A CA 1
ATOM 669 C C . PRO A 1 84 ? 14.096 -14.499 -11.109 1.00 91.75 84 PRO A C 1
ATOM 671 O O . PRO A 1 84 ? 13.480 -15.000 -12.046 1.00 91.75 84 PRO A O 1
ATOM 674 N N . ALA A 1 85 ? 13.538 -14.312 -9.908 1.00 94.44 85 ALA A N 1
ATOM 675 C CA . ALA A 1 85 ? 12.178 -14.733 -9.566 1.00 94.44 85 ALA A CA 1
ATOM 676 C C . ALA A 1 85 ? 11.083 -14.023 -10.387 1.00 94.44 85 ALA A C 1
ATOM 678 O O . ALA A 1 85 ? 9.961 -14.514 -10.472 1.00 94.44 85 ALA A O 1
ATOM 679 N N . LEU A 1 86 ? 11.398 -12.875 -10.996 1.00 93.81 86 LEU A N 1
ATOM 680 C CA . LEU A 1 86 ? 10.464 -12.047 -11.761 1.00 93.81 86 LEU A CA 1
ATOM 681 C C . LEU A 1 86 ? 10.817 -11.969 -13.252 1.00 93.81 86 LEU A C 1
ATOM 683 O O . LEU A 1 86 ? 10.152 -11.243 -13.992 1.00 93.81 86 LEU A O 1
ATOM 687 N N . ALA A 1 87 ? 11.816 -12.727 -13.719 1.00 88.19 87 ALA A N 1
ATOM 688 C CA . ALA A 1 87 ? 12.302 -12.659 -15.099 1.00 88.19 87 ALA A CA 1
ATOM 689 C C . ALA A 1 87 ? 11.176 -12.857 -16.135 1.00 88.19 87 ALA A C 1
ATOM 691 O O . ALA A 1 87 ? 11.089 -12.121 -17.122 1.00 88.19 87 ALA A O 1
ATOM 692 N N . GLN A 1 88 ? 10.263 -13.794 -15.855 1.00 91.50 88 GLN A N 1
ATOM 693 C CA . GLN A 1 88 ? 9.131 -14.147 -16.721 1.00 91.50 88 GLN A CA 1
ATOM 694 C C . GLN A 1 88 ? 7.843 -13.358 -16.427 1.00 91.50 88 GLN A C 1
ATOM 696 O O . GLN A 1 88 ? 6.814 -13.599 -17.053 1.00 91.50 88 GLN A O 1
ATOM 701 N N . ALA A 1 89 ? 7.863 -12.395 -15.500 1.00 94.31 89 ALA A N 1
ATOM 702 C CA . ALA A 1 89 ? 6.682 -11.626 -15.102 1.00 94.31 89 ALA A CA 1
ATOM 703 C C . ALA A 1 89 ? 6.359 -10.475 -16.083 1.00 94.31 89 ALA A C 1
ATOM 705 O O . ALA A 1 89 ? 6.169 -9.330 -15.669 1.00 94.31 89 ALA A O 1
ATOM 706 N N . SER A 1 90 ? 6.286 -10.779 -17.383 1.00 91.38 90 SER A N 1
ATOM 707 C CA . SER A 1 90 ? 6.102 -9.828 -18.495 1.00 91.38 90 SER A CA 1
ATOM 708 C C . SER A 1 90 ? 4.916 -8.879 -18.305 1.00 91.38 90 SER A C 1
ATOM 710 O O . SER A 1 90 ? 5.061 -7.658 -18.356 1.00 91.38 90 SER A O 1
ATOM 712 N N . ALA A 1 91 ? 3.737 -9.422 -17.993 1.00 90.31 91 ALA A N 1
ATOM 713 C CA . ALA A 1 91 ? 2.523 -8.633 -17.791 1.00 90.31 91 ALA A CA 1
ATOM 714 C C . ALA A 1 91 ? 2.652 -7.631 -16.628 1.00 90.31 91 ALA A C 1
ATOM 716 O O . ALA A 1 91 ? 2.159 -6.503 -16.707 1.00 90.31 91 ALA A O 1
ATOM 717 N N . ASN A 1 92 ? 3.333 -8.024 -15.548 1.00 92.88 92 ASN A N 1
ATOM 718 C CA . ASN A 1 92 ? 3.540 -7.167 -14.383 1.00 92.88 92 ASN A CA 1
ATOM 719 C C . ASN A 1 92 ? 4.626 -6.118 -14.664 1.00 92.88 92 ASN A C 1
ATOM 721 O O . ASN A 1 92 ? 4.439 -4.947 -14.330 1.00 92.88 92 ASN A O 1
ATOM 725 N N . ARG A 1 93 ? 5.706 -6.503 -15.357 1.00 93.19 93 ARG A N 1
ATOM 726 C CA . ARG A 1 93 ? 6.764 -5.592 -15.813 1.00 93.19 93 ARG A CA 1
ATOM 727 C C . ARG A 1 93 ? 6.203 -4.483 -16.688 1.00 93.19 93 ARG A C 1
ATOM 729 O O . ARG A 1 93 ? 6.441 -3.306 -16.422 1.00 93.19 93 ARG A O 1
ATOM 736 N N . ARG A 1 94 ? 5.391 -4.853 -17.677 1.00 91.06 94 ARG A N 1
ATOM 737 C CA . ARG A 1 94 ? 4.705 -3.906 -18.556 1.00 91.06 94 ARG A CA 1
ATOM 738 C C . ARG A 1 94 ? 3.820 -2.945 -17.766 1.00 91.06 94 ARG A C 1
ATOM 740 O O . ARG A 1 94 ? 3.864 -1.744 -18.000 1.00 91.06 94 ARG A O 1
ATOM 747 N N . ARG A 1 95 ? 3.060 -3.451 -16.791 1.00 89.94 95 ARG A N 1
ATOM 748 C CA . ARG A 1 95 ? 2.219 -2.621 -15.915 1.00 89.94 95 ARG A CA 1
ATOM 749 C C . ARG A 1 95 ? 3.039 -1.633 -15.086 1.00 89.94 95 ARG A C 1
ATOM 751 O O . ARG A 1 95 ? 2.661 -0.471 -14.990 1.00 89.94 95 ARG A O 1
ATOM 758 N N . ALA A 1 96 ? 4.159 -2.076 -14.521 1.00 91.69 96 ALA A N 1
ATOM 759 C CA . ALA A 1 96 ? 5.058 -1.210 -13.766 1.00 91.69 96 ALA A CA 1
ATOM 760 C C . ALA A 1 96 ? 5.658 -0.104 -14.647 1.00 91.69 96 ALA A C 1
ATOM 762 O O . ALA A 1 96 ? 5.677 1.052 -14.231 1.00 91.69 96 ALA A O 1
ATOM 763 N N . LEU A 1 97 ? 6.061 -0.426 -15.883 1.00 90.00 97 LEU A N 1
ATOM 764 C CA . LEU A 1 97 ? 6.541 0.576 -16.838 1.00 90.00 97 LEU A CA 1
ATOM 765 C C . LEU A 1 97 ? 5.443 1.580 -17.211 1.00 90.00 97 LEU A C 1
ATOM 767 O O . LEU A 1 97 ? 5.703 2.779 -17.255 1.00 90.00 97 LEU A O 1
ATOM 771 N N . THR A 1 98 ? 4.207 1.116 -17.420 1.00 89.00 98 THR A N 1
ATOM 772 C CA . THR A 1 98 ? 3.047 1.993 -17.645 1.00 89.00 98 THR A CA 1
ATOM 773 C C . THR A 1 98 ? 2.836 2.951 -16.490 1.00 89.00 98 THR A C 1
ATOM 775 O O . THR A 1 98 ? 2.700 4.145 -16.730 1.00 89.00 98 THR A O 1
ATOM 778 N N . HIS A 1 99 ? 2.863 2.467 -15.249 1.00 88.06 99 HIS A N 1
ATOM 779 C CA . HIS A 1 99 ? 2.721 3.339 -14.087 1.00 88.06 99 HIS A CA 1
ATOM 780 C C . HIS A 1 99 ? 3.852 4.365 -13.988 1.00 88.06 99 HIS A C 1
ATOM 782 O O . HIS A 1 99 ? 3.567 5.541 -13.788 1.00 88.06 99 HIS A O 1
ATOM 788 N N . LEU A 1 100 ? 5.104 3.951 -14.209 1.00 87.88 100 LEU A N 1
ATOM 789 C CA . LEU A 1 100 ? 6.250 4.860 -14.216 1.00 87.88 100 LEU A CA 1
ATOM 790 C C . LEU A 1 100 ? 6.095 5.970 -15.268 1.00 87.88 100 LEU A C 1
ATOM 792 O O . LEU A 1 100 ? 6.269 7.147 -14.960 1.00 87.88 100 LEU A O 1
ATOM 796 N N . LEU A 1 101 ? 5.723 5.611 -16.501 1.00 85.00 101 LEU A N 1
ATOM 797 C CA . LEU A 1 101 ? 5.527 6.577 -17.585 1.00 85.00 101 LEU A CA 1
ATOM 798 C C . LEU A 1 101 ? 4.311 7.474 -17.383 1.00 85.00 101 LEU A C 1
ATOM 800 O O . LEU A 1 101 ? 4.317 8.598 -17.874 1.00 85.00 101 LEU A O 1
ATOM 804 N N . GLN A 1 102 ? 3.282 6.990 -16.691 1.00 84.62 102 GLN A N 1
ATOM 805 C CA . GLN A 1 102 ? 2.115 7.787 -16.337 1.00 84.62 102 GLN A CA 1
ATOM 806 C C . GLN A 1 102 ? 2.437 8.808 -15.253 1.00 84.62 102 GLN A C 1
ATOM 808 O O . GLN A 1 102 ? 1.845 9.875 -15.259 1.00 84.62 102 GLN A O 1
ATOM 813 N N . THR A 1 103 ? 3.360 8.543 -14.335 1.00 79.62 103 THR A N 1
ATOM 814 C CA . THR A 1 103 ? 3.594 9.485 -13.230 1.00 79.62 103 THR A CA 1
ATOM 815 C C . THR A 1 103 ? 4.383 10.720 -13.659 1.00 79.62 103 THR A C 1
ATOM 817 O O . THR A 1 103 ? 4.168 11.780 -13.092 1.00 79.62 103 THR A O 1
ATOM 820 N N . VAL A 1 104 ? 5.224 10.628 -14.695 1.00 73.88 104 VAL A N 1
ATOM 821 C CA . VAL A 1 104 ? 6.048 11.763 -15.159 1.00 73.88 104 VAL A CA 1
ATOM 822 C C . VAL A 1 104 ? 5.228 12.908 -15.801 1.00 73.88 104 VAL A C 1
ATOM 824 O O . VAL A 1 104 ? 5.548 14.061 -15.537 1.00 73.88 104 VAL A O 1
ATOM 827 N N . PRO A 1 105 ? 4.189 12.659 -16.628 1.00 71.38 105 PRO A N 1
ATOM 828 C CA . PRO A 1 105 ? 3.360 13.705 -17.232 1.00 71.38 105 PRO A CA 1
ATOM 829 C C . PRO A 1 105 ? 1.931 13.744 -16.651 1.00 71.38 105 PRO A C 1
ATOM 831 O O . PRO A 1 105 ? 0.962 13.850 -17.409 1.00 71.38 105 PRO A O 1
ATOM 834 N N . ASP A 1 106 ? 1.779 13.565 -15.335 1.00 68.31 106 ASP A N 1
ATOM 835 C CA . ASP A 1 106 ? 0.484 13.600 -14.628 1.00 68.31 106 ASP A CA 1
ATOM 836 C C . ASP A 1 106 ? -0.613 12.692 -15.224 1.00 68.31 106 ASP A C 1
ATOM 838 O O . ASP A 1 106 ? -1.801 13.006 -15.256 1.00 68.31 106 ASP A O 1
ATOM 842 N N . GLY A 1 107 ? -0.222 11.515 -15.702 1.00 65.50 107 GLY A N 1
ATOM 843 C CA . GLY A 1 107 ? -1.123 10.448 -16.144 1.00 65.50 107 GLY A CA 1
ATOM 844 C C . GLY A 1 107 ? -1.500 10.493 -17.622 1.00 65.50 107 GLY A C 1
ATOM 845 O O . GLY A 1 107 ? -2.197 9.597 -18.092 1.00 65.50 107 GLY A O 1
ATOM 846 N N . THR A 1 108 ? -1.031 11.489 -18.374 1.00 71.81 108 THR A N 1
ATOM 847 C CA . THR A 1 108 ? -1.467 11.715 -19.766 1.00 71.81 108 THR A CA 1
ATOM 848 C C . THR A 1 108 ? -0.808 10.791 -20.791 1.00 71.81 108 THR A C 1
ATOM 850 O O . THR A 1 108 ? -1.333 10.606 -21.889 1.00 71.81 108 THR A O 1
ATOM 853 N N . ARG A 1 109 ? 0.331 10.174 -20.455 1.00 78.38 109 ARG A N 1
ATOM 854 C CA . ARG A 1 109 ? 1.053 9.265 -21.352 1.00 78.38 109 ARG A CA 1
ATOM 855 C C . ARG A 1 109 ? 0.729 7.812 -21.024 1.00 78.38 109 ARG A C 1
ATOM 857 O O . ARG A 1 109 ? 1.032 7.334 -19.936 1.00 78.38 109 ARG A O 1
ATOM 864 N N . ALA A 1 110 ? 0.180 7.093 -21.997 1.00 75.81 110 ALA A N 1
ATOM 865 C CA . ALA A 1 110 ? 0.013 5.646 -21.939 1.00 75.81 110 ALA A CA 1
ATOM 866 C C . ALA A 1 110 ? 1.076 4.941 -22.793 1.00 75.81 110 ALA A C 1
ATOM 868 O O . ALA A 1 110 ? 1.512 5.458 -23.822 1.00 75.81 110 ALA A O 1
ATOM 869 N N . LEU A 1 111 ? 1.476 3.740 -22.374 1.00 79.88 111 LEU A N 1
ATOM 870 C CA . LEU A 1 111 ? 2.212 2.819 -23.238 1.00 79.88 111 LEU A CA 1
ATOM 871 C C . LEU A 1 111 ? 1.284 2.317 -24.342 1.00 79.88 111 LEU A C 1
ATOM 873 O O . LEU A 1 111 ? 0.193 1.826 -24.048 1.00 79.88 111 LEU A O 1
ATOM 877 N N . SER A 1 112 ? 1.730 2.405 -25.596 1.00 80.56 112 SER A N 1
ATOM 878 C CA . SER A 1 112 ? 1.000 1.809 -26.716 1.00 80.56 112 SER A CA 1
ATOM 879 C C . SER A 1 112 ? 0.887 0.296 -26.525 1.00 80.56 112 SER A C 1
ATOM 881 O O . SER A 1 112 ? 1.826 -0.339 -26.035 1.00 80.56 112 SER A O 1
ATOM 883 N N . GLY A 1 113 ? -0.243 -0.289 -26.939 1.00 79.00 113 GLY A N 1
ATOM 884 C CA . GLY A 1 113 ? -0.471 -1.740 -26.969 1.00 79.00 113 GLY A CA 1
ATOM 885 C C . GLY A 1 113 ? 0.666 -2.504 -27.651 1.00 79.00 113 GLY A C 1
ATOM 886 O O . GLY A 1 113 ? 1.084 -3.546 -27.154 1.00 79.00 113 GLY A O 1
ATOM 887 N N . ASP A 1 114 ? 1.242 -1.896 -28.684 1.00 81.94 114 ASP A N 1
ATOM 888 C CA . ASP A 1 114 ? 2.272 -2.492 -29.536 1.00 81.94 114 ASP A CA 1
ATOM 889 C C . ASP A 1 114 ? 3.693 -2.307 -29.001 1.00 81.94 114 ASP A C 1
ATOM 891 O O . ASP A 1 114 ? 4.654 -2.788 -29.599 1.00 81.94 114 ASP A O 1
ATOM 895 N N . THR A 1 115 ? 3.876 -1.586 -27.888 1.00 79.81 115 THR A N 1
ATOM 896 C CA . THR A 1 115 ? 5.217 -1.437 -27.324 1.00 79.81 115 THR A CA 1
ATOM 897 C C . THR A 1 115 ? 5.719 -2.804 -26.861 1.00 79.81 115 THR A C 1
ATOM 899 O O . THR A 1 115 ? 5.034 -3.438 -26.053 1.00 79.81 115 THR A O 1
ATOM 902 N N . PRO A 1 116 ? 6.892 -3.267 -27.322 1.00 81.12 116 PRO A N 1
ATOM 903 C CA . PRO A 1 116 ? 7.432 -4.544 -26.889 1.00 81.12 116 PRO A CA 1
ATOM 904 C C . PRO A 1 116 ? 7.660 -4.552 -25.377 1.00 81.12 116 PRO A C 1
ATOM 906 O O . PRO A 1 116 ? 7.855 -3.513 -24.741 1.00 81.12 116 PRO A O 1
ATOM 909 N N . ASP A 1 117 ? 7.625 -5.744 -24.793 1.00 84.12 117 ASP A N 1
ATOM 910 C CA . ASP A 1 117 ? 7.971 -5.929 -23.392 1.00 84.12 117 ASP A CA 1
ATOM 911 C C . ASP A 1 117 ? 9.482 -5.762 -23.206 1.00 84.12 117 ASP A C 1
ATOM 913 O O . ASP A 1 117 ? 10.269 -6.694 -23.363 1.00 84.12 117 ASP A O 1
ATOM 917 N N . LEU A 1 118 ? 9.877 -4.523 -22.932 1.00 79.62 118 LEU A N 1
ATOM 918 C CA . LEU A 1 118 ? 11.262 -4.133 -22.755 1.00 79.62 118 LEU A CA 1
ATOM 919 C C . LEU A 1 118 ? 11.595 -4.138 -21.267 1.00 79.62 118 LEU A C 1
ATOM 921 O O . LEU A 1 118 ? 10.989 -3.412 -20.474 1.00 79.62 118 LEU A O 1
ATOM 925 N N . LEU A 1 119 ? 12.595 -4.937 -20.907 1.00 88.00 119 LEU A N 1
ATOM 926 C CA . LEU A 1 119 ? 13.384 -4.725 -19.704 1.00 88.00 119 LEU A CA 1
ATOM 927 C C . LEU A 1 119 ? 14.564 -3.834 -20.090 1.00 88.00 119 LEU A C 1
ATOM 929 O O . LEU A 1 119 ? 15.253 -4.128 -21.067 1.00 88.00 119 LEU A O 1
ATOM 933 N N . LEU A 1 120 ? 14.791 -2.747 -19.350 1.00 86.62 120 LEU A N 1
ATOM 934 C CA . LEU A 1 120 ? 15.975 -1.914 -19.562 1.00 86.62 120 LEU A CA 1
ATOM 935 C C . LEU A 1 120 ? 17.237 -2.783 -19.498 1.00 86.62 120 LEU A C 1
ATOM 937 O O . LEU A 1 120 ? 17.383 -3.604 -18.597 1.00 86.62 120 LEU A O 1
ATOM 941 N N . SER A 1 121 ? 18.157 -2.605 -20.443 1.00 90.88 121 SER A N 1
ATOM 942 C CA . SER A 1 121 ? 19.414 -3.357 -20.478 1.00 90.88 121 SER A CA 1
ATOM 943 C C . SER A 1 121 ? 20.370 -2.850 -19.398 1.00 90.88 121 SER A C 1
ATOM 945 O O . SER A 1 121 ? 21.232 -2.022 -19.671 1.00 90.88 121 SER A O 1
ATOM 947 N N . LEU A 1 122 ? 20.192 -3.332 -18.166 1.00 92.62 122 LEU A N 1
ATOM 948 C CA . LEU A 1 122 ? 21.028 -3.004 -17.010 1.00 92.62 122 LEU A CA 1
ATOM 949 C C . LEU A 1 122 ? 21.747 -4.250 -16.495 1.00 92.62 122 LEU A C 1
ATOM 951 O O . LEU A 1 122 ? 21.142 -5.314 -16.330 1.00 92.62 122 LEU A O 1
ATOM 955 N N . ASN A 1 123 ? 23.031 -4.112 -16.177 1.00 93.56 123 ASN A N 1
ATOM 956 C CA . ASN A 1 123 ? 23.790 -5.157 -15.505 1.00 93.56 123 ASN A CA 1
ATOM 957 C C . ASN A 1 123 ? 23.510 -5.175 -13.990 1.00 93.56 123 ASN A C 1
ATOM 959 O O . ASN A 1 123 ? 22.978 -4.232 -13.400 1.00 93.56 123 ASN A O 1
ATOM 963 N N . ALA A 1 124 ? 23.915 -6.257 -13.321 1.00 92.69 124 ALA A N 1
ATOM 964 C CA . ALA A 1 124 ? 23.650 -6.441 -11.894 1.00 92.69 124 ALA A CA 1
ATOM 965 C C . ALA A 1 124 ? 24.233 -5.316 -11.012 1.00 92.69 124 ALA A C 1
ATOM 967 O O . ALA A 1 124 ? 23.672 -4.996 -9.964 1.00 92.69 124 ALA A O 1
ATOM 968 N N . THR A 1 125 ? 25.352 -4.707 -11.412 1.00 96.56 125 THR A N 1
ATOM 969 C CA . THR A 1 125 ? 25.974 -3.600 -10.671 1.00 96.56 125 THR A CA 1
ATOM 970 C C . THR A 1 125 ? 25.173 -2.310 -10.812 1.00 96.56 125 THR A C 1
ATOM 972 O O . THR A 1 125 ? 24.962 -1.626 -9.811 1.00 96.56 125 THR A O 1
ATOM 975 N N . GLU A 1 126 ? 24.685 -1.995 -12.011 1.00 96.38 126 GLU A N 1
ATOM 976 C CA . GLU A 1 126 ? 23.812 -0.842 -12.271 1.00 96.38 126 GLU A CA 1
ATOM 977 C C . GLU A 1 126 ? 22.503 -0.954 -11.493 1.00 96.38 126 GLU A C 1
ATOM 979 O O . GLU A 1 126 ? 22.139 -0.024 -10.774 1.00 96.38 126 GLU A O 1
ATOM 984 N N . VAL A 1 127 ? 21.856 -2.124 -11.530 1.00 95.25 127 VAL A N 1
ATOM 985 C CA . VAL A 1 127 ? 20.624 -2.386 -10.770 1.00 95.25 127 VAL A CA 1
ATOM 986 C C . VAL A 1 127 ? 20.852 -2.183 -9.271 1.00 95.25 127 VAL A C 1
ATOM 988 O O . VAL A 1 127 ? 20.076 -1.484 -8.619 1.00 95.25 127 VAL A O 1
ATOM 991 N N . ARG A 1 128 ? 21.935 -2.738 -8.705 1.00 95.44 128 ARG A N 1
ATOM 992 C CA . ARG A 1 128 ? 22.263 -2.549 -7.280 1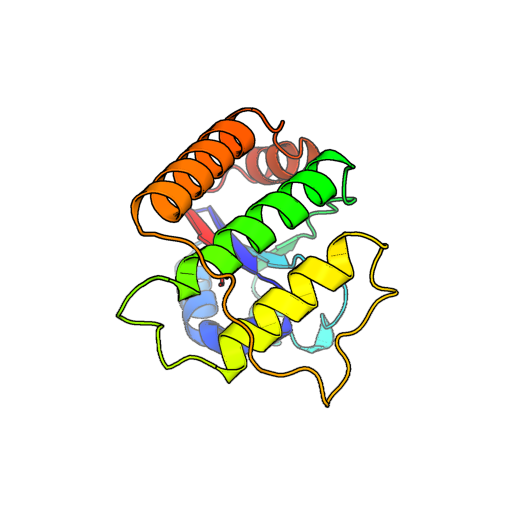.00 95.44 128 ARG A CA 1
ATOM 993 C C . ARG A 1 128 ? 22.518 -1.082 -6.932 1.00 95.44 128 ARG A C 1
ATOM 995 O O . ARG A 1 128 ? 22.056 -0.626 -5.888 1.00 95.44 128 ARG A O 1
ATOM 1002 N N . ARG A 1 129 ? 23.244 -0.345 -7.781 1.00 97.19 129 ARG A N 1
ATOM 1003 C CA . ARG A 1 129 ? 23.529 1.085 -7.567 1.00 97.19 129 ARG A CA 1
ATOM 1004 C C . ARG A 1 129 ? 22.254 1.921 -7.596 1.00 97.19 129 ARG A C 1
ATOM 1006 O O . ARG A 1 129 ? 22.070 2.733 -6.696 1.00 97.19 129 ARG A O 1
ATOM 1013 N N . LEU A 1 130 ? 21.369 1.689 -8.565 1.00 96.31 130 LEU A N 1
ATOM 1014 C CA . LEU A 1 130 ? 20.097 2.406 -8.664 1.00 96.31 130 LEU A CA 1
ATOM 1015 C C . LEU A 1 130 ? 19.170 2.096 -7.486 1.00 96.31 130 LEU A C 1
ATOM 1017 O O . LEU A 1 130 ? 18.625 3.019 -6.894 1.00 96.31 130 LEU A O 1
ATOM 1021 N N . ARG A 1 131 ? 19.052 0.826 -7.076 1.00 95.00 131 ARG A N 1
ATOM 1022 C CA . ARG A 1 131 ? 18.276 0.459 -5.877 1.00 95.00 131 ARG A CA 1
ATOM 1023 C C . ARG A 1 131 ? 18.796 1.153 -4.625 1.00 95.00 131 ARG A C 1
ATOM 1025 O O . ARG A 1 131 ? 18.010 1.706 -3.866 1.00 95.00 131 ARG A O 1
ATOM 1032 N N . LYS A 1 132 ? 20.120 1.160 -4.432 1.00 96.00 132 LYS A N 1
ATOM 1033 C CA . LYS A 1 132 ? 20.743 1.871 -3.311 1.00 96.00 132 LYS A CA 1
ATOM 1034 C C . LYS A 1 132 ? 20.448 3.368 -3.379 1.00 96.00 132 LYS A C 1
ATOM 1036 O O . LYS A 1 132 ? 20.039 3.933 -2.376 1.00 96.00 132 LYS A O 1
ATOM 1041 N N . LEU A 1 133 ? 20.627 3.994 -4.543 1.00 95.94 133 LEU A N 1
ATOM 1042 C CA . LEU A 1 133 ? 20.324 5.412 -4.736 1.00 95.94 133 LEU A CA 1
ATOM 1043 C C . LEU A 1 133 ? 18.868 5.716 -4.377 1.00 95.94 133 LEU A C 1
ATOM 1045 O O . LEU A 1 133 ? 18.621 6.627 -3.598 1.00 95.94 133 LEU A O 1
ATOM 1049 N N . PHE A 1 134 ? 17.916 4.941 -4.898 1.00 94.94 134 PHE A N 1
ATOM 1050 C CA . PHE A 1 134 ? 16.501 5.160 -4.619 1.00 94.94 134 PHE A CA 1
ATOM 1051 C C . PHE A 1 134 ? 16.166 4.975 -3.139 1.00 94.94 134 PHE A C 1
ATOM 1053 O O . PHE A 1 134 ? 15.454 5.802 -2.584 1.00 94.94 134 PHE A O 1
ATOM 1060 N N . ALA A 1 135 ? 16.745 3.971 -2.478 1.00 92.56 135 ALA A N 1
ATOM 1061 C CA . ALA A 1 135 ? 16.576 3.784 -1.041 1.00 92.56 135 ALA A CA 1
ATOM 1062 C C . ALA A 1 135 ? 17.151 4.952 -0.216 1.00 92.56 135 ALA A C 1
ATOM 1064 O O . ALA A 1 135 ? 16.554 5.339 0.783 1.00 92.56 135 ALA A O 1
ATOM 1065 N N . GLU A 1 136 ? 18.290 5.531 -0.613 1.00 95.69 136 GLU A N 1
ATOM 1066 C CA . GLU A 1 136 ? 18.851 6.706 0.070 1.00 95.69 136 GLU A CA 1
ATOM 1067 C C . GLU A 1 136 ? 18.031 7.976 -0.190 1.00 95.69 136 GLU A C 1
ATOM 1069 O O . GLU A 1 136 ? 17.793 8.748 0.735 1.00 95.69 136 GLU A O 1
ATOM 1074 N N . VAL A 1 137 ? 17.542 8.175 -1.419 1.00 93.81 137 VAL A N 1
ATOM 1075 C CA . VAL A 1 137 ? 16.660 9.306 -1.744 1.00 93.81 137 VAL A CA 1
ATOM 1076 C C . VAL A 1 137 ? 15.327 9.187 -1.000 1.00 93.81 137 VAL A C 1
ATOM 1078 O O . VAL A 1 137 ? 14.806 10.185 -0.520 1.00 93.81 137 VAL A O 1
ATOM 1081 N N . GLU A 1 138 ? 14.778 7.983 -0.841 1.00 92.06 138 GLU A N 1
ATOM 1082 C CA . GLU A 1 138 ? 13.508 7.800 -0.134 1.00 92.06 138 GLU A CA 1
ATOM 1083 C C . GLU A 1 138 ? 13.601 8.210 1.343 1.00 92.06 138 GLU A C 1
ATOM 1085 O O . GLU A 1 138 ? 12.662 8.800 1.870 1.00 92.06 138 GLU A O 1
ATOM 1090 N N . LYS A 1 139 ? 14.751 7.981 1.992 1.00 91.44 139 LYS A N 1
ATOM 1091 C CA . LYS A 1 139 ? 14.984 8.357 3.398 1.00 91.44 139 LYS A CA 1
ATOM 1092 C C . LYS A 1 139 ? 14.998 9.865 3.642 1.00 91.44 139 LYS A C 1
ATOM 1094 O O . LYS A 1 139 ? 14.755 10.282 4.769 1.00 91.44 139 LYS A O 1
ATOM 1099 N N . ILE A 1 140 ? 15.329 10.669 2.629 1.00 92.62 140 ILE A N 1
ATOM 1100 C CA . ILE A 1 140 ? 15.396 12.133 2.761 1.00 92.62 140 ILE A CA 1
ATOM 1101 C C . ILE A 1 140 ? 14.083 12.822 2.385 1.00 92.62 140 ILE A C 1
ATOM 1103 O O . ILE A 1 140 ? 13.945 14.024 2.605 1.00 92.62 140 ILE A O 1
ATOM 1107 N N . LEU A 1 141 ? 13.122 12.094 1.805 1.00 88.62 141 LEU A N 1
ATOM 1108 C CA . LEU A 1 141 ? 11.817 12.663 1.493 1.00 88.62 141 LEU A CA 1
ATOM 1109 C C . LEU A 1 141 ? 11.054 12.922 2.796 1.00 88.62 141 LEU A C 1
ATOM 1111 O O . LEU A 1 141 ? 10.930 12.011 3.618 1.00 88.62 141 LEU A O 1
ATOM 1115 N N . PRO A 1 142 ? 10.516 14.139 2.996 1.00 86.25 142 PRO A N 1
ATOM 1116 C CA . PRO A 1 142 ? 9.767 14.430 4.201 1.00 86.25 142 PRO A CA 1
ATOM 1117 C C . PRO A 1 142 ? 8.493 13.575 4.234 1.00 86.25 142 PRO A C 1
ATOM 1119 O O . PRO A 1 142 ? 7.833 13.406 3.196 1.00 86.25 142 PRO A O 1
ATOM 1122 N N . PRO A 1 143 ? 8.125 13.044 5.409 1.00 81.75 143 PRO A N 1
ATOM 1123 C CA . PRO A 1 143 ? 6.869 12.337 5.571 1.00 81.75 143 PRO A CA 1
ATOM 1124 C C . PRO A 1 143 ? 5.687 13.277 5.306 1.00 81.75 143 PRO A C 1
ATOM 1126 O O . PRO A 1 143 ? 5.788 14.504 5.366 1.00 81.75 143 PRO A O 1
ATOM 1129 N N . ALA A 1 144 ? 4.533 12.697 4.985 1.00 81.94 144 ALA A N 1
ATOM 1130 C CA . ALA A 1 144 ? 3.315 13.475 4.825 1.00 81.94 144 ALA A CA 1
ATOM 1131 C C . ALA A 1 144 ? 2.777 13.860 6.210 1.00 81.94 144 ALA A C 1
ATOM 1133 O O . ALA A 1 144 ? 2.124 13.042 6.855 1.00 81.94 144 ALA A O 1
ATOM 1134 N N . THR A 1 145 ? 3.008 15.104 6.637 1.00 83.31 145 THR A N 1
ATOM 1135 C CA . THR A 1 145 ? 2.645 15.602 7.977 1.00 83.31 145 THR A CA 1
ATOM 1136 C C . THR A 1 145 ? 1.192 15.307 8.352 1.00 83.31 145 THR A C 1
ATOM 1138 O O . THR A 1 145 ? 0.940 14.821 9.443 1.00 83.31 145 THR A O 1
ATOM 1141 N N . MET A 1 146 ? 0.232 15.461 7.432 1.00 82.62 146 MET A N 1
ATOM 1142 C CA . MET A 1 146 ? -1.177 15.139 7.723 1.00 82.62 146 MET A CA 1
ATOM 1143 C C . MET A 1 146 ? -1.428 13.650 8.007 1.00 82.62 146 MET A C 1
ATOM 1145 O O . MET A 1 146 ? -2.333 13.311 8.764 1.00 82.62 146 MET A O 1
ATOM 1149 N N . ILE A 1 147 ? -0.650 12.744 7.405 1.00 85.25 147 ILE A N 1
ATOM 1150 C CA . ILE A 1 147 ? -0.729 11.310 7.720 1.00 85.25 147 ILE A CA 1
ATOM 1151 C C . ILE A 1 147 ? -0.134 11.061 9.108 1.00 85.25 147 ILE A C 1
ATOM 1153 O O . ILE A 1 147 ? -0.720 10.316 9.889 1.00 85.25 147 ILE A O 1
ATOM 1157 N N . GLU A 1 148 ? 0.990 11.702 9.437 1.00 87.94 148 GLU A N 1
ATOM 1158 C CA . GLU A 1 148 ? 1.600 11.599 10.768 1.00 87.94 148 GLU A CA 1
ATOM 1159 C C . GLU A 1 148 ? 0.678 12.140 11.860 1.00 87.94 148 GLU A C 1
ATOM 1161 O O . GLU A 1 148 ? 0.478 11.476 12.874 1.00 87.94 148 GLU A O 1
ATOM 1166 N N . GLU A 1 149 ? 0.071 13.304 11.638 1.00 88.94 149 GLU A N 1
ATOM 1167 C CA . GLU A 1 149 ? -0.915 13.914 12.528 1.00 88.94 149 GLU A CA 1
ATOM 1168 C C . GLU A 1 149 ? -2.141 13.017 12.685 1.00 88.94 149 GLU A C 1
ATOM 1170 O O . GLU A 1 149 ? -2.582 12.781 13.809 1.00 88.94 149 GLU A O 1
ATOM 1175 N N . PHE A 1 150 ? -2.661 12.455 11.587 1.00 90.50 150 PHE A N 1
ATOM 1176 C CA . PHE A 1 150 ? -3.780 11.518 11.635 1.00 90.50 150 PHE A CA 1
ATOM 1177 C C . PHE A 1 150 ? -3.447 10.291 12.489 1.00 90.50 150 PHE A C 1
ATOM 1179 O O . PHE A 1 150 ? -4.198 9.979 13.415 1.00 90.50 150 PHE A O 1
ATOM 1186 N N . ILE A 1 151 ? -2.322 9.620 12.215 1.00 92.06 151 ILE A N 1
ATOM 1187 C CA . ILE A 1 151 ? -1.882 8.431 12.963 1.00 92.06 151 ILE A CA 1
ATOM 1188 C C . ILE A 1 151 ? -1.656 8.790 14.437 1.00 92.06 151 ILE A C 1
ATOM 1190 O O . ILE A 1 151 ? -2.130 8.078 15.325 1.00 92.06 151 ILE A O 1
ATOM 1194 N N . SER A 1 152 ? -0.993 9.917 14.706 1.00 92.62 152 SER A N 1
ATOM 1195 C CA . SER A 1 152 ? -0.699 10.391 16.063 1.00 92.62 152 SER A CA 1
ATOM 1196 C C . SER A 1 152 ? -1.972 10.712 16.842 1.00 92.62 152 SER A C 1
ATOM 1198 O O . SER A 1 152 ? -2.092 10.314 17.999 1.00 92.62 152 SER A O 1
ATOM 1200 N N . ALA A 1 153 ? -2.957 11.355 16.210 1.00 93.19 153 ALA A N 1
ATOM 1201 C CA . ALA A 1 153 ? -4.261 11.631 16.809 1.00 93.19 153 ALA A CA 1
ATOM 1202 C C . ALA A 1 153 ? -5.019 10.340 17.146 1.00 93.19 153 ALA A C 1
ATOM 1204 O O . ALA A 1 153 ? -5.742 10.287 18.142 1.00 93.19 153 ALA A O 1
ATOM 1205 N N . GLN A 1 154 ? -4.822 9.279 16.354 1.00 94.00 154 GLN A N 1
ATOM 1206 C CA . GLN A 1 154 ? -5.413 7.984 16.657 1.00 94.00 154 GLN A CA 1
ATOM 1207 C C . GLN A 1 154 ? -4.714 7.275 17.820 1.00 94.00 154 GLN A C 1
ATOM 1209 O O . GLN A 1 154 ? -5.388 6.518 18.495 1.00 94.00 154 GLN A O 1
ATOM 1214 N N . ARG A 1 155 ? -3.422 7.475 18.103 1.00 95.12 155 ARG A N 1
ATOM 1215 C CA . ARG A 1 155 ? -2.693 6.705 19.141 1.00 95.12 155 ARG A CA 1
ATOM 1216 C C . ARG A 1 155 ? -2.976 5.183 19.082 1.00 95.12 155 ARG A C 1
ATOM 1218 O O . ARG A 1 155 ? -3.457 4.617 20.067 1.00 95.12 155 ARG A O 1
ATOM 1225 N N . PRO A 1 156 ? -2.786 4.519 17.926 1.00 96.88 156 PRO A N 1
ATOM 1226 C CA . PRO A 1 156 ? -3.091 3.099 17.810 1.00 96.88 156 PRO A CA 1
ATOM 1227 C C . PRO A 1 156 ? -2.088 2.245 18.593 1.00 96.88 156 PRO A C 1
ATOM 1229 O O . PRO A 1 156 ? -0.888 2.503 18.554 1.00 96.88 156 PRO A O 1
ATOM 1232 N N . ASP A 1 157 ? -2.575 1.180 19.232 1.00 98.00 157 ASP A N 1
ATOM 1233 C CA . ASP A 1 157 ? -1.724 0.123 19.794 1.00 98.00 157 ASP A CA 1
ATOM 1234 C C . ASP A 1 157 ? -1.145 -0.757 18.676 1.00 98.00 157 ASP A C 1
ATOM 1236 O O . ASP A 1 157 ? -0.046 -1.297 18.787 1.00 98.00 157 ASP A O 1
ATOM 1240 N N . VAL A 1 158 ? -1.912 -0.923 17.593 1.00 96.50 158 VAL A N 1
ATOM 1241 C CA . VAL A 1 158 ? -1.546 -1.711 16.412 1.00 96.50 158 VAL A CA 1
ATOM 1242 C C . VAL A 1 158 ? -2.054 -1.001 15.163 1.00 96.50 158 VAL A C 1
ATOM 1244 O O . VAL A 1 158 ? -3.213 -0.585 15.108 1.00 96.50 158 VAL A O 1
ATOM 1247 N N . MET A 1 159 ? -1.202 -0.907 14.142 1.00 95.38 159 MET A N 1
ATOM 1248 C CA . MET A 1 159 ? -1.583 -0.449 12.808 1.00 95.38 159 MET A CA 1
ATOM 1249 C C . MET A 1 159 ? -1.443 -1.596 11.805 1.00 95.38 159 MET A C 1
ATOM 1251 O O . MET A 1 159 ? -0.377 -2.196 11.681 1.00 95.38 159 MET A O 1
ATOM 1255 N N . LEU A 1 160 ? -2.524 -1.887 11.086 1.00 93.62 160 LEU A N 1
ATOM 1256 C CA . LEU A 1 160 ? -2.568 -2.863 10.002 1.00 93.62 160 LEU A CA 1
ATOM 1257 C C . LEU A 1 160 ? -2.749 -2.113 8.686 1.00 93.62 160 LEU A C 1
ATOM 1259 O O . LEU A 1 160 ? -3.615 -1.249 8.587 1.00 93.62 160 LEU A O 1
ATOM 1263 N N . ILE A 1 161 ? -1.932 -2.432 7.685 1.00 90.81 161 ILE A N 1
ATOM 1264 C CA . ILE A 1 161 ? -1.982 -1.801 6.363 1.00 90.81 161 ILE A CA 1
ATOM 1265 C C . ILE A 1 161 ? -2.288 -2.887 5.338 1.00 90.81 161 ILE A C 1
ATOM 1267 O O . ILE A 1 161 ? -1.534 -3.856 5.226 1.00 90.81 161 ILE A O 1
ATOM 1271 N N . THR A 1 162 ? -3.385 -2.742 4.594 1.00 83.38 162 THR A N 1
ATOM 1272 C CA . THR A 1 162 ? -3.692 -3.671 3.500 1.00 83.38 162 THR A CA 1
ATOM 1273 C C . THR A 1 162 ? -2.814 -3.367 2.281 1.00 83.38 162 THR A C 1
ATOM 1275 O O . THR A 1 162 ? -2.713 -2.188 1.923 1.00 83.38 162 THR A O 1
ATOM 1278 N N . PRO A 1 163 ? -2.231 -4.384 1.623 1.00 62.72 163 PRO A N 1
ATOM 1279 C CA . PRO A 1 163 ? -1.481 -4.202 0.379 1.00 62.72 163 PRO A CA 1
ATOM 1280 C C . PRO A 1 163 ? -2.339 -3.684 -0.789 1.00 62.72 163 PRO A C 1
ATOM 1282 O O . PRO A 1 163 ? -3.578 -3.882 -0.783 1.00 62.72 163 PRO A O 1
#

Foldseek 3Di:
DEEEEEEQAQLCCVVCVVVQLVCLVVVYQYEYEHADDDPPVNHPPSLVPRPSHYYDYLPQDCDPLNLVLQLLVLVLVLLCCVDPVNVVVQVVNQVSVQSNVCSVVVRPDGDDPPDDSDDPPDDPVRSVVSNVVSVVVNVPRDDRVSVVVVCVVSPGPYYHYDD

Sequence (163 aa):
MRILFVLKGLALVRHFDETLLRLADKGHQVILAPMKLGYEDLLPQALATHVNCDVLFASAKRTESAHTATMLRQAHDYLRYHEPALAQASANRRRALTHLLQTVPDGTRALSGDTPDLLLSLNATEVRRLRKLFAEVEKILPPATMIEEFISAQRPDVMLITP